Protein AF-A0A961J6J3-F1 (afdb_monomer_lite)

Secondary structure (DSSP, 8-state):
-------BTTBTT-HHHHHTTSTT--HHHHHHHHHHHHHHSPTT--HHHHHHHHHHHH--TT-HHHHHHHHHHHHTTS--------------

pLDDT: mean 81.41, std 18.22, range [40.78, 96.12]

Foldseek 3Di:
DDPPPPQDLLQNPCLLVVLLVDPPDDLVNLVVSVVVRVVPHDDPDDNLVSLVVSCVVRNDPPRSNNVVSVVVNVVVVPPPPPDDDPPPDDDD

Structure (mmCIF, N/CA/C/O backbone):
data_AF-A0A961J6J3-F1
#
_entry.id   AF-A0A961J6J3-F1
#
loop_
_atom_site.group_PDB
_atom_site.id
_atom_site.type_symbol
_atom_site.label_atom_id
_atom_site.label_alt_id
_atom_site.label_comp_id
_atom_site.label_asym_id
_atom_site.label_entity_id
_atom_site.label_seq_id
_atom_site.pdbx_PDB_ins_code
_atom_site.Cartn_x
_atom_site.Cartn_y
_atom_site.Cartn_z
_atom_site.occupancy
_atom_site.B_iso_or_equiv
_atom_site.auth_seq_id
_atom_site.auth_comp_id
_atom_site.auth_asym_id
_atom_site.auth_atom_id
_atom_site.pdbx_PDB_model_num
ATOM 1 N N . MET A 1 1 ? -23.593 3.548 -15.141 1.00 48.97 1 MET A N 1
ATOM 2 C CA . MET A 1 1 ? -23.078 2.329 -14.489 1.00 48.97 1 MET A CA 1
ATOM 3 C C . MET A 1 1 ? -22.049 1.693 -15.407 1.00 48.97 1 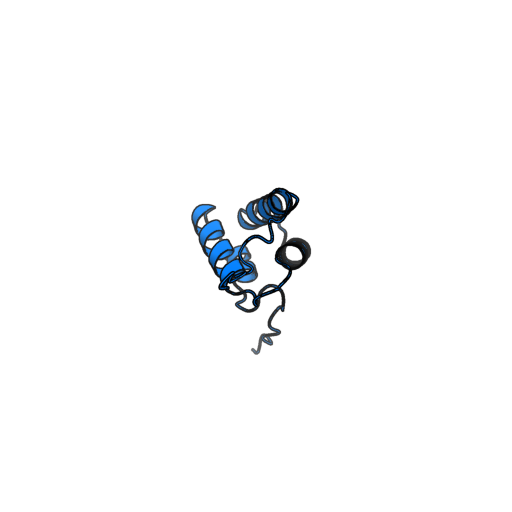MET A C 1
ATOM 5 O O . MET A 1 1 ? -22.422 0.844 -16.189 1.00 48.97 1 MET A O 1
ATOM 9 N N . THR A 1 2 ? -20.799 2.161 -15.354 1.00 41.75 2 THR A N 1
ATOM 10 C CA . THR A 1 2 ? -19.597 1.511 -15.917 1.00 41.75 2 THR A CA 1
ATOM 11 C C . THR A 1 2 ? -18.398 2.258 -15.332 1.00 41.75 2 THR A C 1
ATOM 13 O O . THR A 1 2 ? -17.921 3.237 -15.902 1.00 41.75 2 THR A O 1
ATOM 16 N N . GLN A 1 3 ? -17.992 1.881 -14.117 1.00 40.78 3 GLN A N 1
ATOM 17 C CA . GLN A 1 3 ? -16.715 2.318 -13.557 1.00 40.78 3 GLN A CA 1
ATOM 18 C C . GLN A 1 3 ? -15.646 1.657 -14.424 1.00 40.78 3 GLN A C 1
ATOM 20 O O . GLN A 1 3 ? -15.452 0.447 -14.349 1.00 40.78 3 GLN A O 1
ATOM 25 N N . SER A 1 4 ? -15.066 2.433 -15.336 1.00 41.59 4 SER A N 1
ATOM 26 C CA . SER A 1 4 ? -13.994 1.978 -16.203 1.00 41.59 4 SER A CA 1
ATOM 27 C C . SER A 1 4 ? -12.847 1.481 -15.336 1.00 41.59 4 SER A C 1
ATOM 29 O O . SER A 1 4 ? -12.218 2.247 -14.608 1.00 41.59 4 SER A O 1
ATOM 31 N N . ASP A 1 5 ? -12.638 0.176 -15.439 1.00 49.75 5 ASP A N 1
ATOM 32 C CA . ASP A 1 5 ? -11.534 -0.637 -14.956 1.00 49.75 5 ASP A CA 1
ATOM 33 C C . ASP A 1 5 ? -10.224 -0.165 -15.614 1.00 49.75 5 ASP A C 1
ATOM 35 O O . ASP A 1 5 ? -9.605 -0.842 -16.434 1.00 49.75 5 ASP A O 1
ATOM 39 N N . ALA A 1 6 ? -9.825 1.077 -15.340 1.00 53.97 6 ALA A N 1
ATOM 40 C CA . ALA A 1 6 ? -8.485 1.535 -15.643 1.00 53.97 6 ALA A CA 1
ATOM 41 C C . ALA A 1 6 ? -7.576 0.841 -14.629 1.00 53.97 6 ALA A C 1
ATOM 43 O O . ALA A 1 6 ? -7.347 1.376 -13.545 1.00 53.97 6 ALA A O 1
ATOM 44 N N . LYS A 1 7 ? -7.153 -0.387 -14.958 1.00 67.81 7 LYS A N 1
ATOM 45 C CA . LYS A 1 7 ? -6.172 -1.166 -14.197 1.00 67.81 7 LYS A CA 1
ATOM 46 C C . LYS A 1 7 ? -5.039 -0.238 -13.783 1.00 67.81 7 LYS A C 1
ATOM 48 O O . LYS A 1 7 ? -4.279 0.218 -14.638 1.00 67.81 7 LYS A O 1
ATOM 53 N N . ASP A 1 8 ? -4.970 0.084 -12.495 1.00 83.06 8 ASP A N 1
ATOM 54 C CA . ASP A 1 8 ? -3.865 0.870 -11.970 1.00 83.06 8 ASP A CA 1
ATOM 55 C C . ASP A 1 8 ? -2.606 0.016 -12.163 1.00 83.06 8 ASP A C 1
ATOM 57 O O . ASP A 1 8 ? -2.565 -1.110 -11.663 1.00 83.06 8 ASP A O 1
ATOM 61 N N . PRO A 1 9 ? -1.588 0.475 -12.910 1.00 85.44 9 PRO A N 1
ATOM 62 C CA . PRO A 1 9 ? -0.376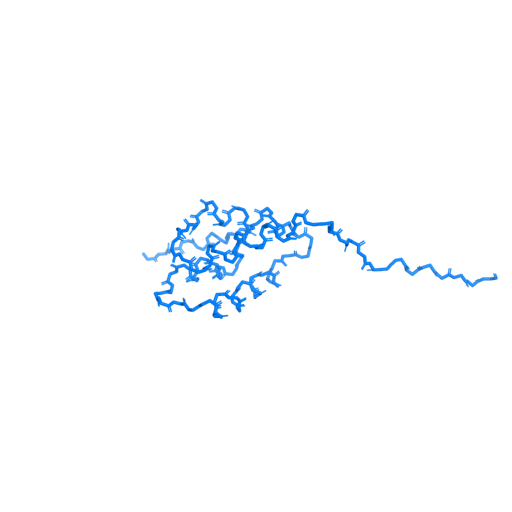 -0.314 -13.108 1.00 85.44 9 PRO A CA 1
ATOM 63 C C . PRO A 1 9 ? 0.343 -0.615 -11.784 1.00 85.44 9 PRO A C 1
ATOM 65 O O . PRO A 1 9 ? 1.082 -1.595 -11.709 1.00 85.44 9 PRO A O 1
ATOM 68 N N . ASN A 1 10 ? 0.107 0.195 -10.745 1.00 90.50 10 ASN A N 1
ATOM 69 C CA . ASN A 1 10 ? 0.649 -0.003 -9.405 1.00 90.50 10 ASN A CA 1
ATOM 70 C C . ASN A 1 10 ? -0.267 -0.849 -8.515 1.00 90.50 10 ASN A C 1
ATOM 72 O O . ASN A 1 10 ? 0.200 -1.346 -7.499 1.00 90.50 10 ASN A O 1
ATOM 76 N N . ASP A 1 11 ? -1.535 -1.045 -8.880 1.00 90.94 11 ASP A N 1
ATOM 77 C CA . ASP A 1 11 ? -2.481 -1.926 -8.185 1.00 90.94 11 ASP A CA 1
ATOM 78 C C . ASP A 1 11 ? -3.353 -2.695 -9.201 1.00 90.94 11 ASP A C 1
ATOM 80 O O . ASP A 1 11 ? -4.544 -2.408 -9.360 1.00 90.94 11 ASP A O 1
ATOM 84 N N . PRO A 1 12 ? -2.774 -3.680 -9.922 1.00 87.81 12 PRO A N 1
ATOM 85 C CA . PRO A 1 12 ? -3.437 -4.331 -11.057 1.00 87.81 12 PRO A CA 1
ATOM 86 C C . PRO A 1 12 ? -4.707 -5.099 -10.682 1.00 87.81 12 PRO A C 1
ATOM 88 O O . PRO A 1 12 ? -5.563 -5.334 -11.535 1.00 87.81 12 PRO A O 1
ATOM 91 N N . LYS A 1 13 ? -4.800 -5.521 -9.416 1.00 89.38 13 LYS A N 1
ATOM 92 C CA . LYS A 1 13 ? -5.955 -6.216 -8.842 1.00 89.38 13 LYS A CA 1
ATOM 93 C C . LYS A 1 13 ? -6.893 -5.278 -8.065 1.00 89.38 13 LYS A C 1
ATOM 95 O O . LYS A 1 13 ? -7.952 -5.725 -7.639 1.00 89.38 13 LYS A O 1
ATOM 100 N N . GLY A 1 14 ? -6.526 -4.012 -7.859 1.00 92.06 14 GLY A N 1
ATOM 101 C CA . GLY A 1 14 ? -7.295 -3.069 -7.044 1.00 92.06 14 GLY A CA 1
ATOM 102 C C . GLY A 1 14 ? -7.285 -3.374 -5.539 1.00 92.06 14 GLY A C 1
ATOM 103 O O . GLY A 1 14 ? -8.139 -2.863 -4.823 1.00 92.06 14 GLY A O 1
ATOM 104 N N . LEU A 1 15 ? -6.368 -4.212 -5.052 1.00 94.25 15 LEU A N 1
ATOM 105 C CA . LEU A 1 15 ? -6.336 -4.706 -3.672 1.00 94.25 15 LEU A CA 1
ATOM 106 C C . LEU A 1 15 ? -6.109 -3.591 -2.655 1.00 94.25 15 LEU A C 1
ATOM 108 O O . LEU A 1 15 ? -6.797 -3.525 -1.638 1.00 94.25 15 LEU A O 1
ATOM 112 N N . ILE A 1 16 ? -5.158 -2.702 -2.937 1.00 94.25 16 ILE A N 1
ATOM 113 C CA . ILE A 1 16 ? -4.833 -1.594 -2.039 1.00 94.25 16 ILE A CA 1
ATOM 114 C C . ILE A 1 16 ? -5.984 -0.597 -2.037 1.00 94.25 16 ILE A C 1
ATOM 116 O O . ILE A 1 16 ? -6.413 -0.166 -0.970 1.00 94.25 16 ILE A O 1
ATOM 120 N N . ARG A 1 17 ? -6.546 -0.292 -3.212 1.00 93.81 17 ARG A N 1
ATOM 121 C CA . ARG A 1 17 ? -7.737 0.559 -3.315 1.00 93.81 17 ARG A CA 1
ATOM 122 C C . ARG A 1 17 ? -8.912 0.004 -2.506 1.00 93.81 17 ARG A C 1
ATOM 124 O O . ARG A 1 17 ? -9.596 0.775 -1.839 1.00 93.81 17 ARG A O 1
ATOM 131 N N . GLU A 1 18 ? -9.171 -1.300 -2.586 1.00 94.00 18 GLU A N 1
ATOM 132 C CA . GLU A 1 18 ? -10.270 -1.917 -1.841 1.00 94.00 18 GLU A CA 1
ATOM 133 C C . GLU A 1 18 ? -10.012 -1.906 -0.332 1.00 94.00 18 GLU A C 1
ATOM 135 O O . GLU A 1 18 ? -10.945 -1.642 0.417 1.00 94.00 18 GLU A O 1
ATOM 140 N N . ALA A 1 19 ? -8.768 -2.078 0.127 1.00 95.06 19 ALA A N 1
ATOM 141 C CA . ALA A 1 19 ? -8.457 -1.984 1.554 1.00 95.06 19 ALA A CA 1
ATOM 142 C C . ALA A 1 19 ? -8.861 -0.634 2.162 1.00 95.06 19 ALA A C 1
ATOM 144 O O . ALA A 1 19 ? -9.470 -0.624 3.223 1.00 95.06 19 ALA A O 1
ATOM 145 N N . TYR A 1 20 ? -8.601 0.482 1.469 1.00 94.25 20 TYR A N 1
ATOM 146 C CA . TYR A 1 20 ? -9.022 1.822 1.912 1.00 94.25 20 TYR A CA 1
ATOM 147 C C . TYR A 1 20 ? -10.544 2.031 1.938 1.00 94.25 20 TYR A C 1
ATOM 149 O O . TYR A 1 20 ? -11.023 3.010 2.502 1.00 94.25 20 TYR A O 1
ATOM 157 N N . ARG A 1 21 ? -11.316 1.146 1.299 1.00 93.56 21 ARG A N 1
ATOM 158 C CA . ARG A 1 21 ? -12.784 1.207 1.254 1.00 93.56 21 ARG A CA 1
ATOM 159 C C . ARG A 1 21 ? -13.451 0.308 2.289 1.00 93.56 21 ARG A C 1
ATOM 161 O O . ARG A 1 21 ? -14.660 0.419 2.477 1.00 93.56 21 ARG A O 1
ATOM 168 N N . ILE A 1 22 ? -12.702 -0.597 2.916 1.00 93.00 22 ILE A N 1
ATOM 169 C CA . ILE A 1 22 ? -13.237 -1.492 3.939 1.00 93.00 22 ILE A CA 1
ATOM 170 C C . ILE A 1 22 ? -13.237 -0.741 5.268 1.00 93.00 22 ILE A C 1
ATOM 172 O O . ILE A 1 22 ? -12.197 -0.512 5.881 1.00 93.00 22 ILE A O 1
ATOM 176 N N . GLU A 1 23 ? -14.426 -0.366 5.727 1.00 90.75 23 GLU A N 1
ATOM 177 C CA . GLU A 1 23 ? -14.602 0.254 7.037 1.00 90.75 23 GLU A CA 1
ATOM 178 C C . GLU A 1 23 ? -14.223 -0.725 8.157 1.00 90.75 23 GLU A C 1
ATOM 180 O O . GLU A 1 23 ? -14.668 -1.873 8.179 1.00 90.75 23 GLU A O 1
ATOM 185 N N . GLY A 1 24 ? -13.404 -0.266 9.107 1.00 92.19 24 GLY A N 1
ATOM 186 C CA . GLY A 1 24 ? -13.006 -1.065 10.270 1.00 92.19 24 GLY A CA 1
ATOM 187 C C . GLY A 1 24 ? -12.029 -2.206 9.971 1.00 92.19 24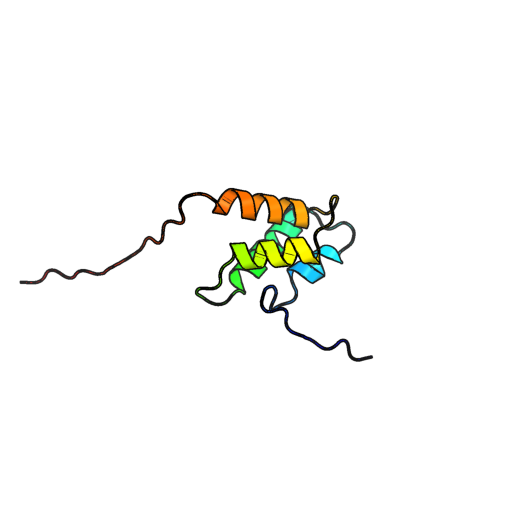 GLY A C 1
ATOM 188 O O . GLY A 1 24 ? -11.884 -3.095 10.810 1.00 92.19 24 GLY A O 1
ATOM 189 N N . ILE A 1 25 ? -11.358 -2.193 8.813 1.00 95.06 25 ILE A N 1
ATOM 190 C CA . ILE A 1 25 ? -10.327 -3.181 8.486 1.00 95.06 25 ILE A CA 1
ATOM 191 C C . ILE A 1 25 ? -9.203 -3.177 9.529 1.00 95.06 25 ILE A C 1
ATOM 193 O O . ILE A 1 25 ? -8.667 -2.133 9.902 1.00 95.06 25 ILE A O 1
ATOM 197 N N . SER A 1 26 ? -8.822 -4.362 9.998 1.00 95.31 26 SER A N 1
ATOM 198 C CA . SER A 1 26 ? -7.738 -4.508 10.967 1.00 95.31 26 SER A CA 1
ATOM 199 C C . SER A 1 26 ? -6.355 -4.416 10.314 1.00 95.31 26 SER A C 1
ATOM 201 O O . SER A 1 26 ? -6.174 -4.644 9.114 1.00 95.31 26 SER A O 1
ATOM 203 N N . GLU A 1 27 ? -5.326 -4.153 11.123 1.00 93.44 27 GLU A N 1
ATOM 204 C CA . GLU A 1 27 ? -3.929 -4.197 10.665 1.00 93.44 27 GLU A CA 1
ATOM 205 C C . GLU A 1 27 ? -3.534 -5.573 10.107 1.00 93.44 27 GLU A C 1
ATOM 207 O O . GLU A 1 27 ? -2.772 -5.660 9.142 1.00 93.44 27 GLU A O 1
ATOM 212 N N . ALA A 1 28 ? -4.052 -6.656 10.697 1.00 94.94 28 ALA A N 1
ATOM 213 C CA . ALA A 1 28 ? -3.774 -8.017 10.252 1.00 94.94 28 ALA A CA 1
ATOM 214 C C . ALA A 1 28 ? -4.330 -8.268 8.842 1.00 94.94 28 ALA A C 1
ATOM 216 O O . ALA A 1 28 ? -3.617 -8.785 7.982 1.00 94.94 28 ALA A O 1
ATOM 217 N N . GLU A 1 29 ? -5.567 -7.837 8.585 1.00 96.06 29 GLU A N 1
ATOM 218 C CA . GLU A 1 29 ? -6.189 -7.918 7.261 1.00 96.06 29 GLU A CA 1
ATOM 219 C C . GLU A 1 29 ? -5.464 -7.031 6.248 1.00 96.06 29 GLU A C 1
ATOM 221 O O . GLU A 1 29 ? -5.149 -7.490 5.148 1.00 96.06 29 GLU A O 1
ATOM 226 N N . CYS A 1 30 ? -5.101 -5.801 6.629 1.00 95.81 30 CYS A N 1
ATOM 227 C CA . CYS A 1 30 ? -4.310 -4.930 5.764 1.00 95.81 30 CYS A CA 1
ATOM 228 C C . CYS A 1 30 ? -2.969 -5.574 5.392 1.00 95.81 30 CYS A C 1
ATOM 230 O O . CYS A 1 30 ? -2.569 -5.534 4.232 1.00 95.81 30 CYS A O 1
ATOM 232 N N . ARG A 1 31 ? -2.283 -6.225 6.339 1.00 94.75 31 ARG A N 1
ATOM 233 C CA . ARG A 1 31 ? -1.015 -6.918 6.074 1.00 94.75 31 ARG A CA 1
ATOM 234 C C . ARG A 1 31 ? -1.196 -8.072 5.087 1.00 94.75 31 ARG A C 1
ATOM 236 O O . ARG A 1 31 ? -0.367 -8.234 4.193 1.00 94.75 31 ARG A O 1
ATOM 243 N N . SER A 1 32 ? -2.273 -8.844 5.212 1.00 95.75 32 SER A N 1
ATOM 244 C CA . SER A 1 32 ? -2.606 -9.908 4.260 1.00 95.75 32 SER A CA 1
ATOM 245 C C . SER A 1 32 ? -2.866 -9.363 2.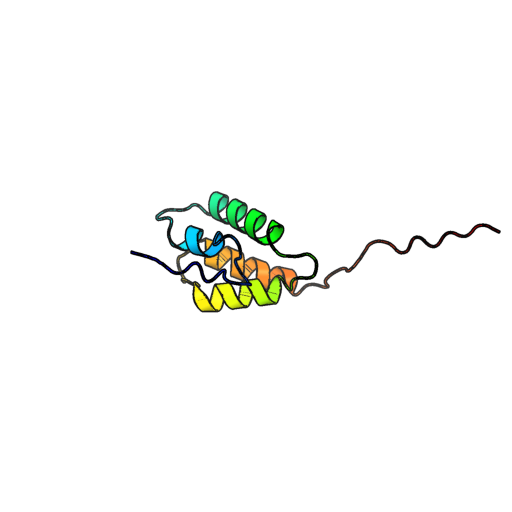854 1.00 95.75 32 SER A C 1
ATOM 247 O O . SER A 1 32 ? -2.298 -9.880 1.891 1.00 95.75 32 SER A O 1
ATOM 249 N N . ILE A 1 33 ? -3.656 -8.290 2.732 1.00 95.69 33 ILE A N 1
ATOM 250 C CA . ILE A 1 33 ? -3.932 -7.636 1.444 1.00 95.69 33 ILE A CA 1
ATOM 251 C C . ILE A 1 33 ? -2.649 -7.059 0.838 1.00 95.69 33 ILE A C 1
ATOM 253 O O . ILE A 1 33 ? -2.386 -7.245 -0.348 1.00 95.69 33 ILE A O 1
ATOM 257 N N . PHE A 1 34 ? -1.822 -6.399 1.648 1.00 94.75 34 PHE A N 1
ATOM 258 C CA . PHE A 1 34 ? -0.555 -5.819 1.216 1.00 94.75 34 PHE A CA 1
ATOM 259 C C . PHE A 1 34 ? 0.408 -6.881 0.660 1.00 94.75 34 PHE A C 1
ATOM 261 O O . PHE A 1 34 ? 1.076 -6.653 -0.350 1.00 94.75 34 PHE A O 1
ATOM 268 N N . ILE A 1 35 ? 0.454 -8.071 1.267 1.00 93.12 35 ILE A N 1
ATOM 269 C CA . ILE A 1 35 ? 1.255 -9.187 0.751 1.00 93.12 35 ILE A CA 1
ATOM 270 C C . ILE A 1 35 ? 0.682 -9.711 -0.575 1.00 93.12 35 ILE A C 1
ATOM 272 O O . ILE A 1 35 ? 1.454 -9.881 -1.517 1.00 93.12 35 ILE A O 1
ATOM 276 N N . ASP A 1 36 ? -0.636 -9.932 -0.696 1.00 94.06 36 ASP A N 1
ATOM 277 C CA . ASP A 1 36 ? -1.228 -10.382 -1.975 1.00 94.06 36 ASP A CA 1
ATOM 278 C C . ASP A 1 36 ? -1.030 -9.347 -3.092 1.00 94.06 36 ASP A C 1
ATOM 280 O O . ASP A 1 36 ? -0.752 -9.702 -4.240 1.00 94.06 36 ASP A O 1
ATOM 284 N N . TRP A 1 37 ? -1.078 -8.058 -2.748 1.00 94.69 37 TRP A N 1
ATOM 285 C CA . TRP A 1 37 ? -0.732 -6.974 -3.660 1.00 94.69 37 TRP A CA 1
ATOM 286 C C . TRP A 1 37 ? 0.710 -7.099 -4.153 1.00 94.69 37 TRP A C 1
ATOM 288 O O . TRP A 1 37 ? 0.936 -7.155 -5.364 1.00 94.69 37 TRP A O 1
ATOM 298 N N . ALA A 1 38 ? 1.680 -7.227 -3.246 1.00 91.50 38 ALA A N 1
ATOM 299 C CA . ALA A 1 38 ? 3.088 -7.350 -3.614 1.00 91.50 38 ALA A CA 1
ATOM 300 C C . ALA A 1 38 ? 3.364 -8.591 -4.485 1.00 91.50 38 ALA A C 1
ATOM 302 O O . ALA A 1 38 ? 4.210 -8.539 -5.377 1.00 91.50 38 ALA A O 1
ATOM 303 N N . LEU A 1 39 ? 2.632 -9.689 -4.259 1.00 90.62 39 LEU A N 1
ATOM 304 C CA . LEU A 1 39 ? 2.701 -10.913 -5.067 1.00 90.62 39 LEU A CA 1
ATOM 305 C C . LEU A 1 39 ? 2.018 -10.778 -6.436 1.00 90.62 39 LEU A C 1
ATOM 307 O O . LEU A 1 39 ? 2.325 -11.540 -7.351 1.00 90.62 39 LEU A O 1
ATOM 311 N N . SER A 1 40 ? 1.094 -9.828 -6.586 1.00 88.88 40 SER A N 1
ATOM 312 C CA . SER A 1 40 ? 0.391 -9.565 -7.845 1.00 88.88 40 SER A CA 1
ATOM 313 C C . SER A 1 40 ? 1.177 -8.693 -8.825 1.00 88.88 40 SER A C 1
ATOM 315 O O . SER A 1 40 ? 0.831 -8.645 -10.009 1.00 88.88 40 SER A O 1
ATOM 317 N N . LEU A 1 41 ? 2.224 -8.008 -8.354 1.00 88.50 41 LEU A N 1
ATOM 318 C CA . LEU A 1 41 ? 3.053 -7.164 -9.203 1.00 88.50 41 LEU A CA 1
ATOM 319 C C . LEU A 1 41 ? 3.874 -8.006 -10.199 1.00 88.50 41 LEU A C 1
ATOM 321 O O . LEU A 1 41 ? 4.366 -9.084 -9.852 1.00 88.50 41 LEU A O 1
ATOM 325 N N . PRO A 1 42 ? 4.080 -7.514 -11.437 1.00 85.19 42 PRO A N 1
ATOM 326 C CA . PRO A 1 42 ? 4.938 -8.181 -12.408 1.00 85.19 42 PRO A CA 1
ATOM 327 C C . PRO A 1 42 ? 6.371 -8.369 -11.898 1.00 85.19 42 PRO A C 1
ATOM 329 O O . PRO A 1 42 ? 6.923 -7.526 -11.188 1.00 85.19 42 PRO A O 1
ATOM 332 N N . ALA A 1 43 ? 7.025 -9.444 -12.339 1.00 82.38 43 ALA A N 1
ATOM 333 C CA . ALA A 1 43 ? 8.437 -9.658 -12.048 1.00 82.38 43 ALA A CA 1
ATOM 334 C C . ALA A 1 43 ? 9.282 -8.485 -12.580 1.00 82.38 43 ALA A C 1
ATOM 336 O O . ALA A 1 43 ? 9.248 -8.167 -13.767 1.00 82.38 43 ALA A O 1
ATOM 337 N N . GLY A 1 44 ? 10.053 -7.849 -11.694 1.00 82.06 44 GLY A N 1
ATOM 338 C CA . GLY A 1 44 ? 10.862 -6.672 -12.029 1.00 82.06 44 GLY A CA 1
ATOM 339 C C . GLY A 1 44 ? 10.155 -5.328 -11.838 1.00 82.06 44 GLY A C 1
ATOM 340 O O . GLY A 1 44 ? 10.793 -4.302 -12.067 1.00 82.06 44 GLY A O 1
ATOM 341 N N . ALA A 1 45 ? 8.898 -5.316 -11.382 1.00 85.81 45 ALA A N 1
ATOM 342 C CA . ALA A 1 45 ? 8.238 -4.096 -10.939 1.00 85.81 45 ALA A CA 1
ATOM 343 C C . ALA A 1 45 ? 9.011 -3.431 -9.787 1.00 85.81 45 ALA A C 1
ATOM 345 O O . ALA A 1 45 ? 9.637 -4.092 -8.948 1.00 85.81 45 ALA A O 1
ATOM 346 N N . ASP A 1 46 ? 8.974 -2.102 -9.755 1.00 89.88 46 ASP A N 1
ATOM 347 C CA . ASP A 1 46 ? 9.524 -1.335 -8.648 1.00 89.88 46 ASP A CA 1
ATOM 348 C C . ASP A 1 46 ? 8.465 -1.186 -7.554 1.00 89.88 46 ASP A C 1
ATOM 350 O O . ASP A 1 46 ? 7.636 -0.276 -7.576 1.00 89.88 46 ASP A O 1
ATOM 354 N N . ASN A 1 47 ? 8.504 -2.099 -6.583 1.00 89.50 47 ASN A N 1
ATOM 355 C CA . ASN A 1 47 ? 7.585 -2.084 -5.448 1.00 89.50 47 ASN A CA 1
ATOM 356 C C . ASN A 1 47 ? 7.647 -0.761 -4.671 1.00 89.50 47 ASN A C 1
ATOM 358 O O . ASN A 1 47 ? 6.629 -0.349 -4.123 1.00 89.50 47 ASN A O 1
ATOM 362 N N . GLN A 1 48 ? 8.806 -0.093 -4.602 1.00 90.56 48 GLN A N 1
ATOM 363 C CA . GLN A 1 48 ? 8.921 1.178 -3.889 1.00 90.56 48 GLN A CA 1
ATOM 364 C C . GLN A 1 48 ? 8.181 2.280 -4.647 1.00 90.56 48 GLN A C 1
ATOM 366 O O . GLN A 1 48 ? 7.385 3.002 -4.048 1.00 90.56 48 GLN A O 1
ATOM 371 N N . ALA A 1 49 ? 8.406 2.382 -5.958 1.00 91.50 49 ALA A N 1
ATOM 372 C CA . ALA A 1 49 ? 7.703 3.348 -6.796 1.00 91.50 49 ALA A CA 1
ATOM 373 C C . ALA A 1 49 ? 6.186 3.104 -6.780 1.00 91.50 49 ALA A C 1
ATOM 375 O O . ALA A 1 49 ? 5.413 4.052 -6.646 1.00 91.50 49 ALA A O 1
ATOM 376 N N . ALA A 1 50 ? 5.765 1.837 -6.834 1.00 93.00 50 ALA A N 1
ATOM 377 C CA . ALA A 1 50 ? 4.357 1.465 -6.774 1.00 93.00 50 ALA A CA 1
ATOM 378 C C . ALA A 1 50 ? 3.720 1.843 -5.425 1.00 93.00 50 ALA A C 1
ATOM 380 O O . ALA A 1 50 ? 2.690 2.511 -5.405 1.00 93.00 50 ALA A O 1
ATOM 381 N N . MET A 1 51 ? 4.359 1.511 -4.296 1.00 94.25 51 MET A N 1
ATOM 382 C CA . MET A 1 51 ? 3.900 1.933 -2.964 1.00 94.25 51 MET A CA 1
ATOM 383 C C . MET A 1 51 ? 3.818 3.453 -2.830 1.00 94.25 51 MET A C 1
ATOM 385 O O . MET A 1 51 ? 2.830 3.960 -2.313 1.00 94.25 51 MET A O 1
ATOM 389 N N . ALA A 1 52 ? 4.833 4.188 -3.296 1.00 94.12 52 ALA A N 1
ATOM 390 C CA . ALA A 1 52 ? 4.852 5.645 -3.213 1.00 94.12 52 ALA A CA 1
ATOM 391 C C . ALA A 1 52 ? 3.707 6.269 -4.025 1.00 94.12 52 ALA A C 1
ATOM 393 O O . ALA A 1 52 ? 3.039 7.184 -3.546 1.00 94.12 52 ALA A O 1
ATOM 394 N N . ALA A 1 53 ? 3.440 5.739 -5.222 1.00 94.44 53 ALA A N 1
ATOM 395 C CA . ALA A 1 53 ? 2.317 6.170 -6.047 1.00 94.44 53 ALA A CA 1
ATOM 396 C C . ALA A 1 53 ? 0.965 5.883 -5.373 1.00 94.44 53 ALA A C 1
ATOM 398 O O . ALA A 1 53 ? 0.081 6.738 -5.378 1.00 94.44 53 ALA A O 1
ATOM 399 N N . LEU A 1 54 ? 0.812 4.710 -4.752 1.00 94.06 54 LEU A N 1
ATOM 400 C CA . LEU A 1 54 ? -0.410 4.345 -4.033 1.00 94.06 54 LEU A CA 1
ATOM 401 C C . LEU A 1 54 ? -0.608 5.177 -2.765 1.00 94.06 54 LEU A C 1
ATOM 403 O O . LEU A 1 54 ? -1.723 5.625 -2.515 1.00 94.06 54 LEU A O 1
ATOM 407 N N . GLN A 1 55 ? 0.460 5.452 -2.014 1.00 94.44 55 GLN A N 1
ATOM 408 C CA . GLN A 1 55 ? 0.419 6.334 -0.847 1.00 94.44 55 GLN A CA 1
ATOM 409 C C . GLN A 1 55 ? 0.036 7.761 -1.239 1.00 94.44 55 GLN A C 1
ATOM 411 O O . GLN A 1 55 ? -0.762 8.390 -0.558 1.00 94.44 55 GLN A O 1
ATOM 416 N N . ALA A 1 56 ? 0.563 8.276 -2.351 1.00 93.94 56 ALA A N 1
ATOM 417 C CA . ALA A 1 56 ? 0.202 9.605 -2.839 1.00 93.94 56 ALA A CA 1
ATOM 418 C C . ALA A 1 56 ? -1.260 9.688 -3.310 1.00 93.94 56 ALA A C 1
ATOM 420 O O . ALA A 1 56 ? -1.853 10.763 -3.287 1.00 93.94 56 ALA A O 1
ATOM 421 N N . ARG A 1 57 ? -1.832 8.567 -3.767 1.00 93.19 57 ARG A N 1
ATOM 422 C CA . ARG A 1 57 ? -3.180 8.514 -4.341 1.00 93.19 57 ARG A CA 1
ATOM 423 C C . ARG A 1 57 ? -4.277 8.232 -3.318 1.00 93.19 57 ARG A C 1
ATOM 425 O O . ARG A 1 57 ? -5.354 8.807 -3.432 1.00 93.19 57 ARG A O 1
ATOM 432 N N . TYR A 1 58 ? -4.025 7.312 -2.393 1.00 93.56 58 TYR A N 1
ATOM 433 C CA . TYR A 1 58 ? -5.009 6.802 -1.434 1.00 93.56 58 TYR A CA 1
ATOM 434 C C . TYR A 1 58 ? -4.596 7.023 0.021 1.00 93.56 58 TYR A C 1
ATOM 436 O O . TYR A 1 58 ? -5.303 6.572 0.910 1.00 93.56 58 TYR A O 1
ATOM 444 N N . GLY A 1 59 ? -3.437 7.635 0.271 1.00 91.62 59 GLY A N 1
ATOM 445 C CA . GLY A 1 59 ? -2.917 7.804 1.619 1.00 91.62 59 GLY A CA 1
ATOM 446 C C . GLY A 1 59 ? -3.881 8.588 2.500 1.00 91.62 59 GLY A C 1
ATOM 447 O O . GLY A 1 59 ? -4.234 9.717 2.177 1.00 91.62 59 GLY A O 1
ATOM 448 N N . GLU A 1 60 ? -4.248 7.992 3.626 1.00 92.62 60 GLU A N 1
ATOM 449 C CA . GLU A 1 60 ? -5.147 8.555 4.626 1.00 92.62 60 GLU A CA 1
ATOM 450 C C . GLU A 1 60 ? -4.470 8.434 6.001 1.00 92.62 60 GLU A C 1
ATOM 452 O O . GLU A 1 60 ? -4.044 7.331 6.359 1.00 92.62 60 GLU A O 1
ATOM 457 N N . PRO A 1 61 ? -4.338 9.526 6.782 1.00 88.00 61 PRO A N 1
ATOM 458 C CA . PRO A 1 61 ? -3.539 9.539 8.013 1.00 88.00 61 PRO A CA 1
ATOM 459 C C . PRO A 1 61 ? -3.936 8.483 9.052 1.00 88.00 61 PRO A C 1
ATOM 461 O O . PRO A 1 61 ? -3.063 7.930 9.716 1.00 88.00 61 PRO A O 1
ATOM 464 N N . ASP A 1 62 ? -5.231 8.182 9.156 1.00 89.31 62 ASP A N 1
ATOM 465 C CA . ASP A 1 62 ? -5.787 7.300 10.189 1.00 89.31 62 ASP A CA 1
ATOM 466 C C . ASP A 1 62 ? -6.067 5.874 9.685 1.00 89.31 62 ASP A C 1
ATOM 468 O O . ASP A 1 62 ? -6.639 5.053 10.404 1.00 89.31 62 ASP A O 1
ATOM 472 N N . HIS A 1 63 ? -5.682 5.550 8.446 1.00 93.81 63 HIS A N 1
ATOM 473 C CA . HIS A 1 63 ? -5.958 4.238 7.874 1.00 93.81 63 HIS A CA 1
ATOM 474 C C . HIS A 1 63 ? -4.785 3.261 8.100 1.00 93.81 63 HIS A C 1
ATOM 476 O O . HIS A 1 63 ? -3.655 3.556 7.695 1.00 93.81 63 HIS A O 1
ATOM 482 N N . PRO A 1 64 ? -5.014 2.046 8.638 1.00 95.50 64 PRO A N 1
ATOM 483 C CA . PRO A 1 64 ? -3.939 1.086 8.928 1.00 95.50 64 PRO A CA 1
ATOM 484 C C . PRO A 1 64 ? -3.125 0.678 7.686 1.00 95.50 64 PRO A C 1
ATOM 486 O O . PRO A 1 64 ? -1.924 0.422 7.776 1.00 95.50 64 PRO A O 1
ATOM 489 N N . MET A 1 65 ? -3.736 0.687 6.495 1.00 96.12 65 MET A N 1
ATOM 490 C CA . MET A 1 65 ? -3.010 0.468 5.232 1.00 96.12 65 MET A CA 1
ATOM 491 C C . MET A 1 65 ? -1.958 1.555 4.943 1.00 96.12 65 MET A C 1
ATOM 493 O O . MET A 1 65 ? -0.891 1.239 4.422 1.00 96.12 65 MET A O 1
ATOM 497 N N . SER A 1 66 ? -2.215 2.821 5.294 1.00 95.44 66 SER A N 1
ATOM 498 C CA . SER A 1 66 ? -1.244 3.908 5.097 1.00 95.44 66 SER A CA 1
ATOM 499 C C . SER A 1 66 ? -0.014 3.739 5.978 1.00 95.44 66 SER A C 1
ATOM 501 O O . SER A 1 66 ? 1.107 3.926 5.503 1.00 95.44 66 SER A O 1
ATOM 503 N N . ALA A 1 67 ? -0.207 3.320 7.231 1.00 94.06 67 ALA A N 1
ATOM 504 C CA . ALA A 1 67 ? 0.898 3.003 8.128 1.00 94.06 67 ALA A CA 1
ATOM 505 C C . ALA A 1 67 ? 1.770 1.872 7.555 1.00 94.06 67 ALA A C 1
ATOM 507 O O . ALA A 1 67 ? 2.986 2.020 7.452 1.00 94.06 67 ALA A O 1
ATOM 508 N N . LEU A 1 68 ? 1.151 0.791 7.069 1.00 93.81 68 LEU A N 1
ATOM 509 C CA . LEU A 1 68 ? 1.873 -0.333 6.462 1.00 93.81 68 LEU A CA 1
ATOM 510 C C . LEU A 1 68 ? 2.653 0.055 5.201 1.00 93.81 68 LEU A C 1
ATOM 512 O O . LEU A 1 68 ? 3.784 -0.394 5.014 1.00 93.81 68 LEU A O 1
ATOM 516 N N . ILE A 1 69 ? 2.080 0.892 4.332 1.00 94.44 69 ILE A N 1
ATOM 517 C CA . ILE A 1 69 ? 2.781 1.371 3.135 1.00 94.44 69 ILE A CA 1
ATOM 518 C C . ILE A 1 69 ? 3.965 2.269 3.530 1.00 94.44 69 ILE A C 1
ATOM 520 O O . ILE A 1 69 ? 5.056 2.119 2.974 1.00 94.44 69 ILE A O 1
ATOM 524 N N . ALA A 1 70 ? 3.796 3.154 4.516 1.00 92.56 70 ALA A N 1
ATOM 525 C CA . ALA A 1 70 ? 4.876 3.995 5.037 1.00 92.56 70 ALA A CA 1
ATOM 526 C C . ALA A 1 70 ? 6.012 3.167 5.671 1.00 92.56 70 ALA A C 1
ATOM 528 O O . ALA A 1 70 ? 7.196 3.431 5.426 1.00 92.56 70 ALA A O 1
ATOM 529 N N . GLU A 1 71 ? 5.670 2.122 6.428 1.00 91.81 71 GLU A N 1
ATOM 530 C CA . GLU A 1 71 ? 6.628 1.143 6.949 1.00 91.81 71 GLU A CA 1
ATOM 531 C C . GLU A 1 71 ? 7.358 0.415 5.815 1.00 91.81 71 GLU A C 1
ATOM 533 O O . GLU A 1 71 ? 8.586 0.315 5.827 1.00 91.81 71 GLU A O 1
ATOM 538 N N . GLY A 1 72 ? 6.627 -0.051 4.798 1.00 90.06 72 GLY A N 1
ATOM 539 C CA . GLY A 1 72 ? 7.189 -0.742 3.638 1.00 90.06 72 GLY A CA 1
ATOM 540 C C . GLY A 1 72 ? 8.161 0.126 2.833 1.00 90.06 72 GLY A C 1
ATOM 541 O O . GLY A 1 72 ? 9.216 -0.359 2.406 1.00 90.06 72 GLY A O 1
ATOM 542 N N . LEU A 1 73 ? 7.841 1.412 2.660 1.00 91.00 73 LEU A N 1
ATOM 543 C CA . LEU A 1 73 ? 8.716 2.409 2.036 1.00 91.00 73 LEU A CA 1
ATOM 544 C C . LEU A 1 73 ? 9.992 2.635 2.856 1.00 91.00 73 LEU A C 1
ATOM 546 O O . LEU A 1 73 ? 11.081 2.717 2.287 1.00 91.00 73 LEU A O 1
ATOM 550 N N . SER A 1 74 ? 9.870 2.671 4.183 1.00 87.94 74 SER A N 1
ATOM 551 C CA . SER A 1 74 ? 11.001 2.853 5.099 1.00 87.94 74 SER A CA 1
ATOM 552 C C . SER A 1 74 ? 11.910 1.617 5.151 1.00 87.94 74 SER A C 1
ATOM 554 O O . SER A 1 74 ? 13.133 1.737 5.124 1.00 87.94 74 SER A O 1
ATOM 556 N N . ALA A 1 75 ? 11.334 0.412 5.160 1.00 79.44 75 ALA A N 1
ATOM 557 C CA . ALA A 1 75 ? 12.077 -0.846 5.235 1.00 79.44 75 ALA A CA 1
ATOM 558 C C . ALA A 1 75 ? 12.859 -1.158 3.945 1.00 79.44 75 ALA A C 1
ATOM 560 O O . ALA A 1 75 ? 13.970 -1.691 3.999 1.00 79.44 75 ALA A O 1
ATOM 561 N N . GLN A 1 76 ? 12.312 -0.808 2.774 1.00 64.88 76 GLN A N 1
ATOM 562 C CA . GLN A 1 76 ? 12.976 -1.039 1.484 1.00 64.88 76 GLN A CA 1
ATOM 563 C C . GLN A 1 76 ? 14.098 -0.043 1.161 1.00 64.88 76 GLN A C 1
ATOM 565 O O . GLN A 1 76 ? 14.855 -0.288 0.221 1.00 64.88 76 GLN A O 1
ATOM 570 N N . ALA A 1 77 ? 14.260 1.023 1.951 1.00 59.12 77 ALA A N 1
ATOM 571 C CA . ALA A 1 77 ? 15.415 1.918 1.864 1.00 59.12 77 ALA A CA 1
ATOM 572 C C . ALA A 1 77 ? 16.735 1.252 2.327 1.00 59.12 77 ALA A C 1
ATOM 574 O O . ALA A 1 77 ? 17.815 1.802 2.108 1.00 59.12 77 ALA A O 1
ATOM 575 N N . GLY A 1 78 ? 16.678 0.057 2.935 1.00 52.62 78 GLY A N 1
ATOM 576 C CA . GLY A 1 78 ? 17.855 -0.774 3.205 1.00 52.62 78 GLY A CA 1
ATOM 577 C C . GLY A 1 78 ? 18.442 -1.419 1.933 1.00 52.62 78 GLY A C 1
ATOM 578 O O . GLY A 1 78 ? 17.751 -1.526 0.918 1.00 52.62 78 GLY A O 1
ATOM 579 N N . PRO A 1 79 ? 19.710 -1.888 1.936 1.00 43.06 79 PRO A N 1
ATOM 580 C CA . PRO A 1 79 ? 20.354 -2.422 0.737 1.00 43.06 79 PRO A CA 1
ATOM 581 C C . PRO A 1 79 ? 19.557 -3.597 0.152 1.00 43.06 79 PRO A C 1
ATOM 583 O O . PRO A 1 79 ? 19.572 -4.707 0.689 1.00 43.06 79 PRO A O 1
ATOM 586 N N . ARG A 1 80 ? 18.876 -3.366 -0.980 1.00 49.19 80 ARG A N 1
ATOM 587 C CA . ARG A 1 80 ? 18.203 -4.400 -1.780 1.00 49.19 80 ARG A CA 1
ATOM 588 C C . ARG A 1 80 ? 19.238 -5.434 -2.219 1.00 49.19 80 ARG A C 1
ATOM 590 O O . ARG A 1 80 ? 19.917 -5.262 -3.232 1.00 49.19 80 ARG A O 1
ATOM 597 N N . ARG A 1 81 ? 19.368 -6.529 -1.465 1.00 54.75 81 ARG A N 1
ATOM 598 C CA . ARG A 1 81 ? 20.163 -7.695 -1.866 1.00 54.75 81 ARG A CA 1
ATOM 599 C C . ARG 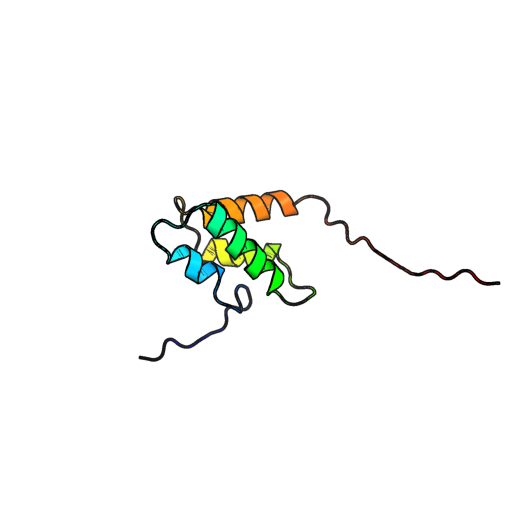A 1 81 ? 19.498 -8.327 -3.089 1.00 54.75 81 ARG A C 1
ATOM 601 O O . ARG A 1 81 ? 18.674 -9.226 -2.974 1.00 54.75 81 ARG A O 1
ATOM 608 N N . ARG A 1 82 ? 19.896 -7.880 -4.282 1.00 58.56 82 ARG A N 1
ATOM 609 C CA . ARG A 1 82 ? 19.836 -8.693 -5.502 1.00 58.56 82 ARG A CA 1
ATOM 610 C C . ARG A 1 82 ? 20.787 -9.872 -5.300 1.00 58.56 82 ARG A C 1
ATOM 612 O O . ARG A 1 82 ? 21.970 -9.780 -5.608 1.00 58.56 82 ARG A O 1
ATOM 619 N N . GLY A 1 83 ? 20.294 -10.949 -4.697 1.00 43.66 83 GLY A N 1
ATOM 620 C CA . GLY A 1 83 ? 21.116 -12.092 -4.315 1.00 43.66 83 GLY A CA 1
ATOM 621 C C . GLY A 1 83 ? 20.465 -13.430 -4.633 1.00 43.66 83 GLY A C 1
ATOM 622 O O . GLY A 1 83 ? 19.684 -13.927 -3.833 1.00 43.66 83 GLY A O 1
ATOM 623 N N . GLY A 1 84 ? 20.893 -14.036 -5.747 1.00 50.66 84 GLY A N 1
ATOM 624 C CA . GLY A 1 84 ? 20.915 -15.492 -5.959 1.00 50.66 84 GLY A CA 1
ATOM 625 C C . GLY A 1 84 ? 20.414 -15.924 -7.343 1.00 50.66 84 GLY A C 1
ATOM 626 O O . GLY A 1 84 ? 19.269 -15.669 -7.671 1.00 50.66 84 GLY A O 1
ATOM 627 N N . ARG A 1 85 ? 21.170 -16.595 -8.223 1.00 47.72 85 ARG A N 1
ATOM 628 C CA . ARG A 1 85 ? 22.566 -17.069 -8.230 1.00 47.72 85 ARG A CA 1
ATOM 629 C C . ARG A 1 85 ? 23.062 -17.063 -9.686 1.00 47.72 85 ARG A C 1
ATOM 631 O O . ARG A 1 85 ? 22.363 -17.565 -10.562 1.00 47.72 85 ARG A O 1
ATOM 638 N N . ARG A 1 86 ? 24.308 -16.644 -9.934 1.00 51.66 86 ARG A N 1
ATOM 639 C CA . ARG A 1 86 ? 25.078 -17.224 -11.046 1.00 51.66 86 ARG A CA 1
ATOM 640 C C . ARG A 1 86 ? 25.343 -18.684 -10.678 1.00 51.66 86 ARG A C 1
ATOM 642 O O . ARG A 1 86 ? 25.987 -18.942 -9.665 1.00 51.66 86 ARG A O 1
ATOM 649 N N . ARG A 1 87 ? 24.850 -19.634 -11.474 1.00 51.12 87 ARG A N 1
ATOM 650 C CA . ARG A 1 87 ? 25.486 -20.952 -11.556 1.00 51.12 87 ARG A CA 1
ATOM 651 C C . ARG A 1 87 ? 26.741 -20.759 -12.397 1.00 51.12 87 ARG A C 1
ATOM 653 O O . ARG A 1 87 ? 26.656 -2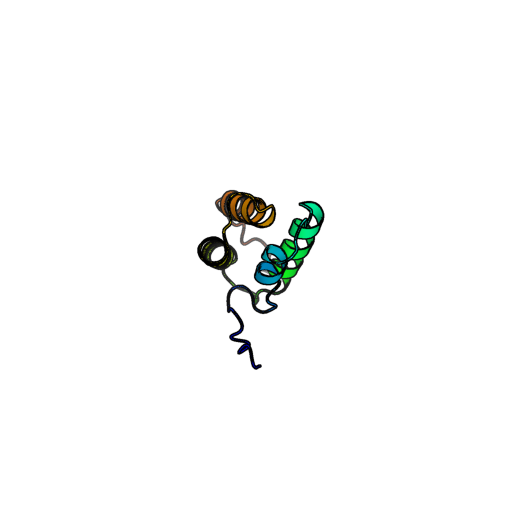0.699 -13.615 1.00 51.12 87 ARG A O 1
ATOM 660 N N . THR A 1 88 ? 27.880 -20.554 -11.753 1.00 60.31 88 THR A N 1
ATOM 661 C CA . THR A 1 88 ? 29.162 -20.853 -12.390 1.00 60.31 88 THR A CA 1
ATOM 662 C C . THR A 1 88 ? 29.413 -22.328 -12.152 1.00 60.31 88 THR A C 1
ATOM 664 O O . THR A 1 88 ? 29.651 -22.739 -11.020 1.00 60.31 88 THR A O 1
ATOM 667 N N . ASP A 1 89 ? 29.258 -23.104 -13.214 1.00 55.16 89 ASP A N 1
ATOM 668 C CA . ASP A 1 89 ? 29.778 -24.458 -13.324 1.00 55.16 89 ASP A CA 1
ATOM 669 C C . ASP A 1 89 ? 31.303 -24.368 -13.504 1.00 55.16 89 ASP A C 1
ATOM 671 O O . ASP A 1 89 ? 31.746 -23.637 -14.397 1.00 55.16 89 ASP A O 1
ATOM 675 N N . PRO A 1 90 ? 32.124 -25.020 -12.664 1.00 55.72 90 PRO A N 1
ATOM 676 C CA . PRO A 1 90 ? 33.509 -25.275 -12.988 1.00 55.72 90 PRO A CA 1
ATOM 677 C C . PRO A 1 90 ? 33.675 -26.780 -13.190 1.00 55.72 90 PRO A C 1
ATOM 679 O O . PRO A 1 90 ? 33.860 -27.526 -12.228 1.00 55.72 90 PRO A O 1
ATOM 682 N N . GLN A 1 91 ? 33.635 -27.226 -14.442 1.00 50.66 91 GLN A N 1
ATOM 683 C CA . GLN A 1 91 ? 34.062 -28.575 -14.779 1.00 50.66 91 GLN A CA 1
ATOM 684 C C . GLN A 1 91 ? 35.048 -28.558 -15.948 1.00 50.66 91 GLN A C 1
ATOM 686 O O . GLN A 1 91 ? 34.673 -28.669 -17.115 1.00 50.66 91 GLN A O 1
ATOM 691 N N . ARG A 1 92 ? 36.336 -28.431 -15.606 1.00 49.75 92 ARG A N 1
ATOM 692 C CA . ARG A 1 92 ? 37.435 -29.177 -16.230 1.00 49.75 92 ARG A CA 1
ATOM 693 C C . ARG A 1 92 ? 38.690 -29.154 -15.373 1.00 49.75 92 ARG A C 1
ATOM 695 O O . ARG A 1 92 ? 38.967 -28.093 -14.777 1.00 49.75 92 ARG A O 1
#

Sequence (92 aa):
MTQSDAKDPNDPKGLIREAYRIEGISEAECRSIFIDWALSLPAGADNQAAMAALQARYGEPDHPMSALIAEGLSAQAGPRRRGGRRRTDPQR

Radius of gyration: 16.74 Å; chains: 1; bounding box: 60×39×27 Å